Protein AF-A0A3D0MUH5-F1 (afdb_monomer)

Mean predicted aligned error: 4.07 Å

Nearest PDB structures (foldseek):
  3w8n-assembly1_A  TM=5.499E-01  e=1.057E+00  Thermus thermophilus HB8
  4e22-assembly1_A  TM=5.954E-01  e=1.487E+00  Yersinia pseudotuberculosis YPIII
  3tmk-assembly2_C  TM=4.891E-01  e=3.608E+00  Saccharomyces cerevisiae

Sequence (71 aa):
DISFVYLYCAINENHRRDKMRIPENQMKKRVDIVNNELNKELFPSFVKKIDSTNLSDIETLKLILKSNNLI

Structure (mmCIF, N/CA/C/O backbone):
data_AF-A0A3D0MUH5-F1
#
_entry.id   AF-A0A3D0MUH5-F1
#
loop_
_atom_site.group_PDB
_atom_site.id
_atom_site.type_symbol
_atom_site.label_atom_id
_atom_site.label_alt_id
_atom_site.label_comp_id
_atom_site.label_asym_id
_atom_site.label_entity_id
_atom_site.label_seq_id
_atom_site.pdbx_PDB_ins_code
_atom_site.Cartn_x
_atom_site.Cartn_y
_atom_site.Cartn_z
_atom_site.occupancy
_atom_site.B_iso_or_equiv
_atom_site.auth_seq_id
_atom_site.auth_comp_id
_atom_site.auth_asym_id
_atom_site.auth_atom_id
_atom_site.pdbx_PDB_model_num
ATOM 1 N N . ASP A 1 1 ? -3.271 0.561 24.250 1.00 74.19 1 ASP A N 1
ATOM 2 C CA . ASP A 1 1 ? -3.910 -0.153 23.128 1.00 74.19 1 ASP A CA 1
ATOM 3 C C . ASP A 1 1 ? -2.963 -0.335 21.961 1.00 74.19 1 ASP A C 1
ATOM 5 O O . ASP A 1 1 ? -2.163 0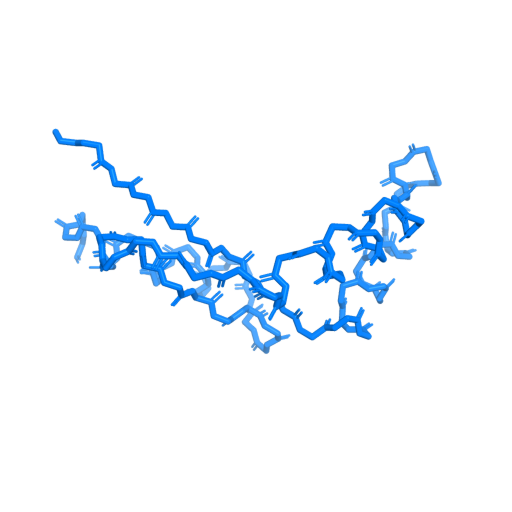.551 21.683 1.00 74.19 1 ASP A O 1
ATOM 9 N N . ILE A 1 2 ? -3.033 -1.496 21.309 1.00 84.06 2 ILE A N 1
ATOM 10 C CA . ILE A 1 2 ? -2.256 -1.819 20.106 1.00 84.06 2 ILE A CA 1
ATOM 11 C C . ILE A 1 2 ? -3.160 -1.599 18.896 1.00 84.06 2 ILE A C 1
ATOM 13 O O . ILE A 1 2 ? -4.303 -2.051 18.889 1.00 84.06 2 ILE A O 1
ATOM 17 N N . SER A 1 3 ? -2.649 -0.914 17.876 1.00 88.12 3 SER A N 1
ATOM 18 C CA . SER A 1 3 ? -3.367 -0.693 16.621 1.00 88.12 3 SER A CA 1
ATOM 19 C C . SER A 1 3 ? -2.637 -1.330 15.448 1.00 88.12 3 SER A C 1
ATOM 21 O O . SER A 1 3 ? -1.412 -1.272 15.366 1.00 88.12 3 SER A O 1
ATOM 23 N N . PHE A 1 4 ? -3.403 -1.903 14.521 1.00 91.69 4 PHE A N 1
ATOM 24 C CA . PHE A 1 4 ? -2.880 -2.570 13.334 1.00 91.69 4 PHE A CA 1
ATOM 25 C C . PHE A 1 4 ? -3.231 -1.763 12.090 1.00 91.69 4 PHE A C 1
ATOM 27 O O . PHE A 1 4 ? -4.405 -1.506 11.813 1.00 91.69 4 PHE A O 1
ATOM 34 N N . VAL A 1 5 ? -2.204 -1.382 11.335 1.00 92.50 5 VAL A N 1
ATOM 35 C CA . VAL A 1 5 ? -2.349 -0.657 10.074 1.00 92.50 5 VAL A CA 1
ATOM 36 C C . VAL A 1 5 ? -1.693 -1.463 8.965 1.00 92.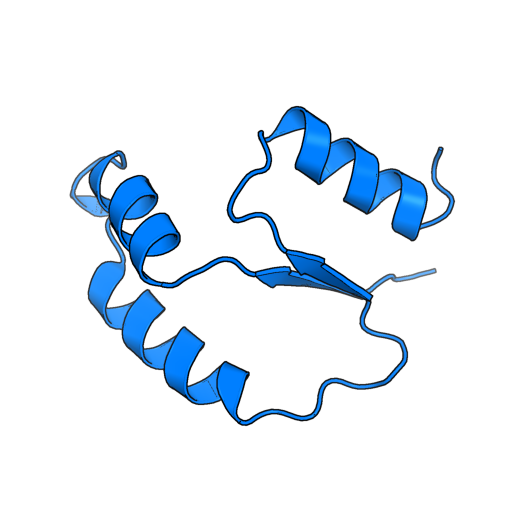50 5 VAL A C 1
ATOM 38 O O . VAL A 1 5 ? -0.506 -1.775 9.036 1.00 92.50 5 VAL A O 1
ATOM 41 N N . TYR A 1 6 ? -2.463 -1.777 7.928 1.00 91.94 6 TYR A N 1
ATOM 42 C CA . TYR A 1 6 ? -1.946 -2.310 6.679 1.00 91.94 6 TYR A CA 1
ATOM 43 C C . TYR A 1 6 ? -1.746 -1.165 5.687 1.00 91.94 6 TYR A C 1
ATOM 45 O O . TYR A 1 6 ? -2.709 -0.622 5.139 1.00 91.94 6 TYR A O 1
ATOM 53 N N . LEU A 1 7 ? -0.484 -0.793 5.481 1.00 92.50 7 LEU A N 1
ATOM 54 C CA . LEU A 1 7 ? -0.089 0.178 4.472 1.00 92.50 7 LEU A CA 1
ATOM 55 C C . LEU A 1 7 ? 0.176 -0.548 3.152 1.00 92.50 7 LEU A C 1
ATOM 57 O O . LEU A 1 7 ? 1.066 -1.396 3.080 1.00 92.50 7 LEU A O 1
ATOM 61 N N . TYR A 1 8 ? -0.578 -0.206 2.114 1.00 91.62 8 TYR A N 1
ATOM 62 C CA . TYR A 1 8 ? -0.427 -0.798 0.787 1.00 91.62 8 TYR A CA 1
ATOM 63 C C . TYR A 1 8 ? -0.287 0.279 -0.286 1.00 91.62 8 TYR A C 1
ATOM 65 O O . TYR A 1 8 ? -0.495 1.466 -0.032 1.00 91.62 8 TYR A O 1
ATOM 73 N N . CYS A 1 9 ? 0.134 -0.129 -1.478 1.00 92.31 9 CYS A N 1
ATOM 74 C CA . CYS A 1 9 ? 0.162 0.716 -2.664 1.00 92.31 9 CYS A CA 1
ATOM 75 C C . CYS A 1 9 ? 0.085 -0.144 -3.930 1.00 92.31 9 CYS A C 1
ATOM 77 O O . CYS A 1 9 ? 0.303 -1.360 -3.890 1.00 92.31 9 CYS A O 1
ATOM 79 N N . ALA A 1 10 ? -0.197 0.493 -5.064 1.00 91.44 10 ALA A N 1
ATOM 80 C CA . ALA A 1 10 ? -0.155 -0.147 -6.368 1.00 91.44 10 ALA A CA 1
ATOM 81 C C . ALA A 1 10 ? 1.225 -0.771 -6.632 1.00 91.44 10 ALA A C 1
ATOM 83 O O . ALA A 1 10 ? 2.264 -0.169 -6.351 1.00 91.44 10 ALA A O 1
ATOM 84 N N . ILE A 1 11 ? 1.246 -1.966 -7.232 1.00 90.69 11 ILE A N 1
ATOM 85 C CA . ILE A 1 11 ? 2.487 -2.723 -7.460 1.00 90.69 11 ILE A CA 1
ATOM 86 C C . ILE A 1 11 ? 3.525 -1.925 -8.263 1.00 90.69 11 ILE A C 1
ATOM 88 O O . ILE A 1 11 ? 4.703 -1.907 -7.912 1.00 90.69 11 ILE A O 1
ATOM 92 N N . ASN A 1 12 ? 3.069 -1.186 -9.277 1.00 92.75 12 ASN A N 1
ATOM 93 C CA . ASN A 1 12 ? 3.924 -0.347 -10.114 1.00 92.75 12 ASN A CA 1
ATOM 94 C C . ASN A 1 12 ? 4.593 0.769 -9.305 1.00 92.75 12 ASN A C 1
ATOM 96 O O . ASN A 1 12 ? 5.770 1.063 -9.510 1.00 92.75 12 ASN A O 1
ATOM 100 N N . GLU A 1 13 ? 3.861 1.361 -8.360 1.00 93.19 13 GLU A N 1
ATOM 101 C CA . GLU A 1 13 ? 4.403 2.397 -7.484 1.00 93.19 13 GLU A CA 1
ATOM 102 C C . GLU A 1 13 ? 5.395 1.806 -6.480 1.00 93.19 13 GLU A C 1
ATOM 104 O O . GLU A 1 13 ? 6.463 2.376 -6.255 1.00 93.19 13 GLU A O 1
ATOM 109 N N . ASN A 1 14 ? 5.103 0.621 -5.936 1.00 92.06 14 ASN A N 1
ATOM 110 C CA . ASN A 1 14 ? 6.043 -0.082 -5.069 1.00 92.06 14 ASN A CA 1
ATOM 111 C C . ASN A 1 14 ? 7.369 -0.365 -5.796 1.00 92.06 14 ASN A C 1
ATOM 113 O O . ASN A 1 14 ? 8.436 -0.030 -5.288 1.00 92.06 14 ASN A O 1
ATOM 117 N N . HIS A 1 15 ? 7.314 -0.880 -7.029 1.00 93.62 15 HIS A N 1
ATOM 118 C CA . HIS A 1 15 ? 8.508 -1.108 -7.854 1.00 93.62 15 HIS A CA 1
ATOM 119 C C . HIS A 1 15 ? 9.259 0.176 -8.184 1.00 93.62 15 HIS A C 1
ATOM 121 O O . HIS A 1 15 ? 10.490 0.172 -8.201 1.00 93.62 15 HIS A O 1
ATOM 127 N N . ARG A 1 16 ? 8.548 1.276 -8.457 1.00 94.00 16 ARG A N 1
ATOM 128 C CA . ARG A 1 16 ? 9.176 2.579 -8.699 1.00 94.00 16 ARG A CA 1
ATOM 129 C C . ARG A 1 16 ? 9.964 3.035 -7.470 1.00 94.00 16 ARG A C 1
ATOM 131 O O . ARG A 1 16 ? 11.120 3.423 -7.620 1.00 94.00 16 ARG A O 1
ATOM 138 N N . ARG A 1 17 ? 9.376 2.941 -6.270 1.00 91.06 17 ARG A N 1
ATOM 139 C CA . ARG A 1 17 ? 10.045 3.279 -5.000 1.00 91.06 17 ARG A CA 1
ATOM 1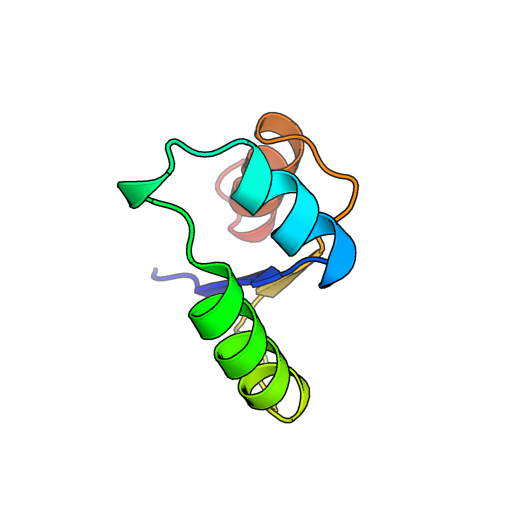40 C C . ARG A 1 17 ? 11.203 2.331 -4.687 1.00 91.06 17 ARG A C 1
ATOM 142 O O . ARG A 1 17 ? 12.233 2.785 -4.202 1.00 91.06 17 ARG A O 1
ATOM 149 N N . ASP A 1 18 ? 11.073 1.043 -4.997 1.00 92.50 18 ASP A N 1
ATOM 150 C CA . ASP A 1 18 ? 12.138 0.054 -4.796 1.00 92.50 18 ASP A CA 1
ATOM 151 C C . ASP A 1 18 ? 13.386 0.395 -5.623 1.00 92.50 18 ASP A C 1
ATOM 153 O O . ASP A 1 18 ? 14.489 0.400 -5.091 1.00 92.50 18 ASP A O 1
ATOM 157 N N . LYS A 1 19 ? 13.212 0.821 -6.881 1.00 93.8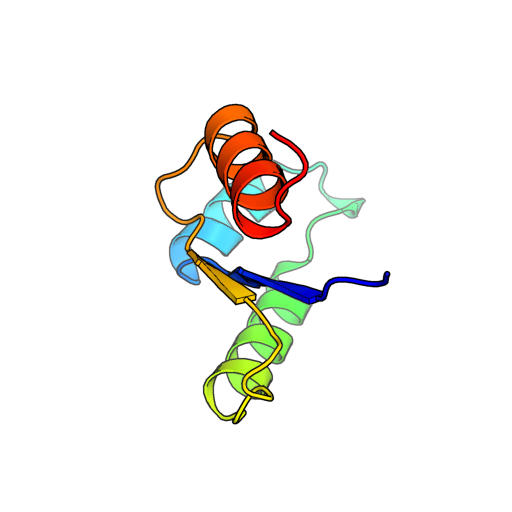8 19 LYS A N 1
ATOM 158 C CA . LYS A 1 19 ? 14.317 1.277 -7.747 1.00 93.88 19 LYS A CA 1
ATOM 159 C C . LYS A 1 19 ? 15.049 2.522 -7.234 1.00 93.88 19 LYS A C 1
ATOM 161 O O . LYS A 1 19 ? 16.169 2.770 -7.667 1.00 93.88 19 LYS A O 1
ATOM 166 N N . MET A 1 20 ? 14.428 3.313 -6.356 1.00 92.75 20 MET A N 1
ATOM 167 C CA . MET A 1 20 ? 15.057 4.488 -5.738 1.00 92.75 20 MET A CA 1
ATOM 168 C C . MET A 1 20 ? 15.923 4.127 -4.522 1.00 92.75 20 MET A C 1
ATOM 170 O O . MET A 1 20 ? 16.639 4.983 -4.008 1.00 92.75 20 MET A O 1
ATOM 174 N N . ARG A 1 21 ? 15.850 2.883 -4.032 1.00 91.88 21 ARG A N 1
ATOM 175 C CA . ARG A 1 21 ? 16.678 2.400 -2.923 1.00 91.88 21 ARG A CA 1
ATOM 176 C C . ARG A 1 21 ? 18.080 2.058 -3.415 1.00 91.88 21 ARG A C 1
ATOM 178 O O . ARG A 1 21 ? 18.272 1.716 -4.585 1.00 91.88 21 ARG A O 1
ATOM 185 N N . ILE A 1 22 ? 19.037 2.067 -2.486 1.00 94.38 22 ILE A N 1
ATOM 186 C CA . ILE A 1 22 ? 20.361 1.485 -2.731 1.00 94.38 22 ILE A CA 1
ATOM 187 C C . ILE A 1 22 ? 20.212 0.017 -3.184 1.00 94.38 22 ILE A C 1
ATOM 189 O O . ILE A 1 22 ? 19.293 -0.654 -2.695 1.00 94.38 22 ILE A O 1
ATOM 193 N N . 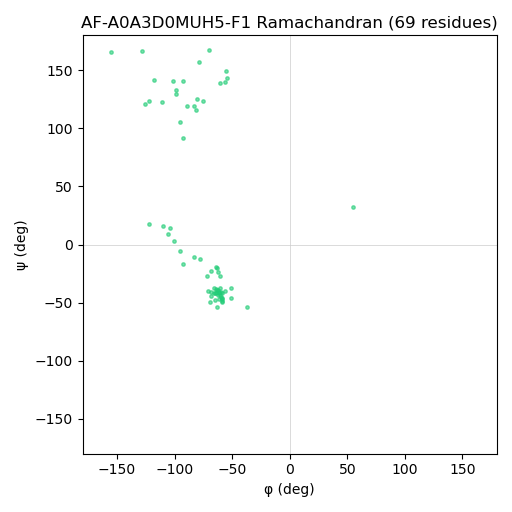PRO A 1 23 ? 21.053 -0.478 -4.112 1.00 92.81 23 PRO A N 1
ATOM 194 C CA . PRO A 1 23 ? 20.886 -1.792 -4.742 1.00 92.81 23 PRO A CA 1
ATOM 195 C C . PRO A 1 23 ? 20.679 -2.952 -3.762 1.00 92.81 23 PRO A C 1
ATOM 197 O O . PRO A 1 23 ? 19.854 -3.829 -4.002 1.00 92.81 23 PRO A O 1
ATOM 200 N N . GLU A 1 24 ? 21.364 -2.925 -2.622 1.00 93.94 24 GLU A N 1
ATOM 201 C CA . GLU A 1 24 ? 21.326 -3.965 -1.590 1.00 93.94 24 GLU A CA 1
ATOM 202 C C . GLU A 1 24 ? 19.964 -4.044 -0.877 1.00 93.94 24 GLU A C 1
ATOM 204 O O . GLU A 1 24 ? 19.594 -5.085 -0.337 1.00 93.94 24 GLU A O 1
ATOM 209 N N . ASN A 1 25 ? 19.192 -2.953 -0.910 1.00 91.56 25 ASN A N 1
ATOM 210 C CA . ASN A 1 25 ? 17.873 -2.832 -0.287 1.00 91.56 25 ASN A CA 1
ATOM 211 C C . ASN A 1 25 ? 16.714 -3.002 -1.282 1.00 91.56 25 ASN A C 1
ATOM 213 O O . ASN A 1 25 ? 15.549 -2.844 -0.896 1.00 91.56 25 ASN A O 1
ATOM 217 N N . GLN A 1 26 ? 17.003 -3.296 -2.552 1.00 92.75 26 GLN A N 1
ATOM 218 C CA . GLN A 1 26 ? 15.973 -3.543 -3.558 1.00 92.75 26 GLN A CA 1
ATOM 219 C C . GLN A 1 26 ? 15.354 -4.928 -3.353 1.00 92.75 26 GLN A C 1
ATOM 221 O O . GLN A 1 26 ? 16.038 -5.950 -3.340 1.00 92.75 26 GLN A O 1
ATOM 226 N N . MET A 1 27 ? 14.036 -4.970 -3.180 1.00 90.44 27 MET A N 1
ATOM 227 C CA . MET A 1 27 ? 13.281 -6.147 -2.751 1.00 90.44 27 MET A CA 1
ATOM 228 C C . MET A 1 27 ? 12.197 -6.559 -3.752 1.00 90.44 27 MET A C 1
ATOM 230 O O . MET A 1 27 ? 11.307 -7.327 -3.386 1.00 90.44 27 MET A O 1
ATOM 234 N N . LYS A 1 28 ? 12.258 -6.104 -5.012 1.00 88.69 28 LYS A N 1
ATOM 235 C CA . LYS A 1 28 ? 11.245 -6.357 -6.056 1.00 88.69 28 LYS A CA 1
ATOM 236 C C . LYS A 1 28 ? 10.623 -7.760 -6.019 1.00 88.69 28 LYS A C 1
ATOM 238 O O . LYS A 1 28 ? 9.406 -7.877 -5.935 1.00 88.69 28 LYS A O 1
ATOM 243 N N . LYS A 1 29 ? 11.436 -8.827 -6.045 1.00 87.69 29 LYS A N 1
ATOM 244 C CA . LYS A 1 29 ? 10.925 -10.217 -6.036 1.00 87.69 29 LYS A CA 1
ATOM 245 C C . LYS A 1 29 ? 10.091 -10.527 -4.789 1.00 87.69 29 LYS A C 1
ATOM 247 O O . LYS A 1 29 ? 9.059 -11.177 -4.887 1.00 87.69 29 LYS A O 1
ATOM 252 N N . ARG A 1 30 ? 10.528 -10.052 -3.620 1.00 85.56 30 ARG A N 1
ATOM 253 C CA . ARG A 1 30 ? 9.811 -10.231 -2.353 1.00 85.56 30 ARG A CA 1
ATOM 254 C C . ARG A 1 30 ? 8.511 -9.430 -2.338 1.00 85.56 30 ARG A C 1
ATOM 256 O O . ARG A 1 30 ? 7.497 -9.945 -1.885 1.00 85.56 30 ARG A O 1
ATOM 263 N N . VAL A 1 31 ? 8.535 -8.204 -2.863 1.00 86.44 31 VAL A N 1
ATOM 264 C CA . VAL A 1 31 ? 7.341 -7.358 -3.017 1.00 86.44 31 VAL A CA 1
ATOM 265 C C . VAL A 1 31 ? 6.303 -8.038 -3.912 1.00 86.44 31 VAL A C 1
ATOM 267 O O . VAL A 1 31 ? 5.132 -8.074 -3.547 1.00 86.44 31 VAL A O 1
ATOM 270 N N . ASP A 1 32 ? 6.729 -8.606 -5.043 1.00 88.88 32 ASP A N 1
ATOM 271 C CA . ASP A 1 32 ? 5.853 -9.321 -5.982 1.00 88.88 32 ASP A CA 1
ATOM 272 C C . ASP A 1 32 ? 5.134 -10.502 -5.304 1.00 88.88 32 ASP A C 1
ATOM 274 O O . ASP A 1 32 ? 3.917 -10.646 -5.433 1.00 88.88 32 ASP A O 1
ATOM 278 N N . ILE A 1 33 ? 5.875 -11.311 -4.536 1.00 86.38 33 ILE A N 1
ATOM 279 C CA . ILE A 1 33 ? 5.331 -12.460 -3.793 1.00 86.38 33 ILE A CA 1
ATOM 280 C C . ILE A 1 33 ? 4.324 -11.993 -2.736 1.00 86.38 33 ILE A C 1
ATOM 282 O O . ILE A 1 33 ? 3.174 -12.428 -2.751 1.00 86.38 33 ILE A O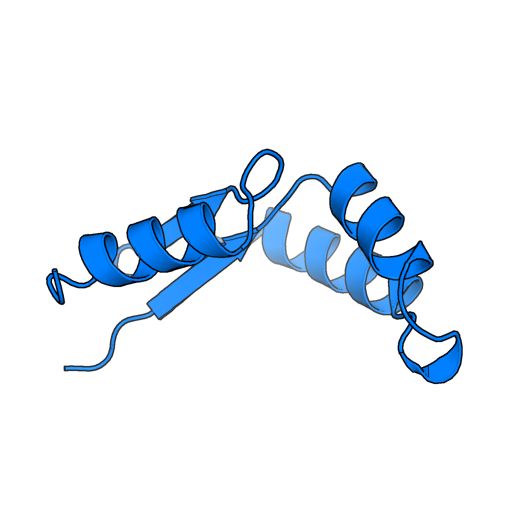 1
ATOM 286 N N . VAL A 1 34 ? 4.726 -11.058 -1.870 1.00 85.12 34 VAL A N 1
ATOM 287 C CA . VAL A 1 34 ? 3.885 -10.568 -0.766 1.00 85.12 34 VAL A CA 1
ATOM 288 C C . VAL A 1 34 ? 2.603 -9.916 -1.285 1.00 85.12 34 VAL A C 1
ATOM 290 O O . VAL A 1 34 ? 1.537 -10.135 -0.723 1.00 85.12 34 VAL A O 1
ATOM 293 N N . ASN A 1 35 ? 2.668 -9.137 -2.368 1.00 84.06 35 ASN A N 1
ATOM 294 C CA . ASN A 1 35 ? 1.477 -8.505 -2.935 1.00 84.06 35 ASN A CA 1
ATOM 295 C C . ASN A 1 35 ? 0.482 -9.557 -3.468 1.00 84.06 35 ASN A C 1
ATOM 297 O O . ASN A 1 35 ? -0.716 -9.469 -3.213 1.00 84.06 35 ASN A O 1
ATOM 301 N N . ASN A 1 36 ? 0.970 -10.602 -4.144 1.00 84.12 36 ASN A N 1
ATOM 302 C CA . ASN A 1 36 ? 0.118 -11.692 -4.633 1.00 84.12 36 ASN A CA 1
ATOM 303 C C . ASN A 1 36 ? -0.547 -12.490 -3.495 1.00 84.12 36 ASN A C 1
ATOM 305 O O . ASN A 1 36 ? -1.703 -12.891 -3.625 1.00 84.12 36 ASN A O 1
ATOM 309 N N . GLU A 1 37 ? 0.169 -12.716 -2.392 1.00 85.25 37 GLU A N 1
ATOM 310 C CA . GLU A 1 37 ? -0.375 -13.386 -1.205 1.00 85.25 37 GLU A CA 1
ATOM 311 C C . GLU A 1 37 ? -1.419 -12.511 -0.498 1.00 85.25 37 GLU A C 1
ATOM 313 O O . GLU A 1 37 ? -2.544 -12.952 -0.269 1.00 85.25 37 GLU A O 1
ATOM 318 N N . LEU A 1 38 ? -1.098 -11.242 -0.231 1.00 84.06 38 LEU A N 1
ATOM 319 C CA . LEU A 1 38 ? -1.970 -10.342 0.530 1.00 84.06 38 LEU A CA 1
ATOM 320 C C . LEU A 1 38 ? -3.219 -9.885 -0.235 1.00 84.06 38 LEU A C 1
ATOM 322 O O . LEU A 1 38 ? -4.240 -9.615 0.393 1.00 84.06 38 LEU A O 1
ATOM 326 N N . ASN A 1 39 ? -3.190 -9.829 -1.571 1.00 76.69 39 ASN A N 1
ATOM 327 C CA . ASN A 1 39 ? -4.378 -9.483 -2.367 1.00 76.69 39 ASN A CA 1
ATOM 328 C C . ASN A 1 39 ? -5.515 -10.501 -2.241 1.00 76.69 39 ASN A C 1
ATOM 330 O O . ASN A 1 39 ? -6.658 -10.188 -2.569 1.00 76.69 39 ASN A O 1
ATOM 334 N N . LYS A 1 40 ? -5.207 -11.722 -1.801 1.00 76.44 40 LYS A N 1
ATOM 335 C CA . LYS A 1 40 ? -6.190 -12.794 -1.627 1.00 76.44 40 LYS A CA 1
ATOM 336 C C . LYS A 1 40 ? -6.710 -12.872 -0.198 1.00 76.44 40 LYS A C 1
ATOM 338 O O . LYS A 1 40 ? -7.618 -13.657 0.057 1.00 76.44 40 LYS A O 1
ATOM 343 N N . GLU A 1 41 ? -6.153 -12.074 0.712 1.00 79.62 41 GLU A N 1
ATOM 344 C CA . GLU A 1 41 ? -6.419 -12.213 2.133 1.00 79.62 41 GLU A CA 1
ATOM 345 C C . GLU A 1 41 ? -7.558 -11.345 2.662 1.00 79.62 41 GLU A C 1
ATOM 347 O O . GLU A 1 41 ? -7.714 -10.157 2.349 1.00 79.62 41 GLU A O 1
ATOM 352 N N . LEU A 1 42 ? -8.328 -11.953 3.563 1.00 83.38 42 LEU A N 1
ATOM 353 C CA . LEU A 1 42 ? -9.375 -11.282 4.318 1.00 83.38 42 LEU A CA 1
ATOM 354 C C . LEU A 1 42 ? -8.791 -10.786 5.637 1.00 83.38 42 LEU A C 1
ATOM 356 O O . LEU A 1 42 ? -8.781 -11.474 6.654 1.00 83.38 42 LEU A O 1
ATOM 360 N N . PHE A 1 43 ? -8.311 -9.546 5.619 1.00 89.00 43 PHE A N 1
ATOM 361 C CA . PHE A 1 43 ? -7.846 -8.893 6.839 1.00 89.00 43 PHE A CA 1
ATOM 362 C C . PHE A 1 43 ? -8.976 -8.774 7.879 1.00 89.00 43 PHE A C 1
ATOM 364 O O . PHE A 1 43 ? -10.094 -8.392 7.513 1.00 89.00 43 PHE A O 1
ATOM 371 N N . PRO A 1 44 ? -8.684 -9.007 9.174 1.00 92.12 44 PRO A N 1
ATOM 372 C CA . PRO A 1 44 ? -9.633 -8.754 10.251 1.00 92.12 44 PRO A CA 1
ATOM 373 C C . PRO A 1 44 ? -10.152 -7.311 10.248 1.00 92.12 44 PRO A C 1
ATOM 375 O O . PRO A 1 44 ? -9.425 -6.381 9.899 1.00 92.12 44 PRO A O 1
ATOM 378 N N . SER A 1 45 ? -11.389 -7.103 10.708 1.00 90.81 45 SER A N 1
ATOM 379 C CA . SER A 1 45 ? -12.066 -5.793 10.681 1.00 90.81 45 SER A CA 1
ATOM 380 C C . SER A 1 45 ? -11.372 -4.702 11.502 1.00 90.81 45 SER A C 1
ATOM 382 O O . SER A 1 45 ? -11.544 -3.519 11.221 1.00 90.81 45 SER A O 1
ATOM 384 N N . PHE A 1 46 ? -10.571 -5.081 12.500 1.00 90.75 46 PHE A N 1
ATOM 385 C CA . PHE A 1 46 ? -9.793 -4.139 13.305 1.00 90.75 46 PHE A CA 1
ATOM 386 C C . PHE A 1 46 ? -8.525 -3.632 12.596 1.00 90.75 46 PHE A C 1
ATOM 388 O O . PHE A 1 46 ? -7.905 -2.680 13.074 1.00 90.75 46 PHE A O 1
ATOM 395 N N . VAL A 1 47 ? -8.115 -4.249 11.479 1.00 92.06 47 VAL A N 1
ATOM 396 C CA . VAL A 1 47 ? -6.951 -3.812 10.701 1.00 92.06 47 VAL A CA 1
ATOM 397 C C . VAL A 1 47 ? -7.358 -2.662 9.791 1.00 92.06 47 VAL A C 1
ATOM 399 O O . VAL A 1 47 ? -8.137 -2.823 8.850 1.00 92.06 47 VAL A O 1
ATOM 402 N N . LYS A 1 48 ? -6.780 -1.489 10.038 1.00 92.12 48 LYS A N 1
ATOM 403 C CA . LYS A 1 48 ? -7.029 -0.295 9.227 1.00 92.12 48 LYS A CA 1
ATOM 404 C C . LYS A 1 48 ? -6.181 -0.368 7.968 1.00 92.12 48 LYS A C 1
ATOM 406 O O . LYS A 1 48 ? -4.967 -0.528 8.046 1.00 92.12 48 LYS A O 1
ATOM 411 N N . LYS A 1 49 ? -6.811 -0.252 6.804 1.00 91.88 49 LYS A N 1
ATOM 412 C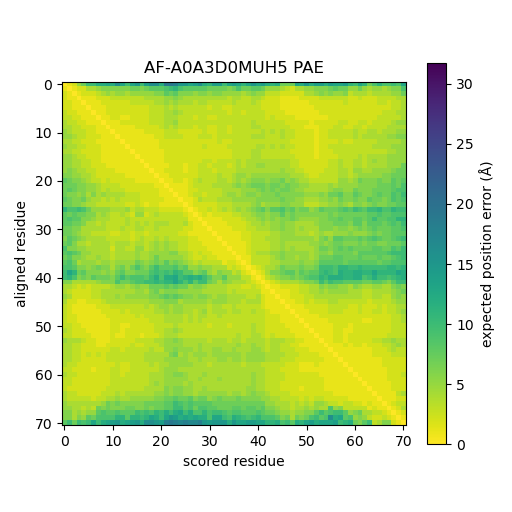 CA . LYS A 1 49 ? -6.124 -0.300 5.510 1.00 91.88 49 LYS A CA 1
ATOM 413 C C . LYS A 1 49 ? -5.904 1.120 4.997 1.00 91.88 49 LYS A C 1
ATOM 415 O O . LYS A 1 49 ? -6.855 1.896 4.952 1.00 91.88 49 LYS A O 1
ATOM 420 N N . ILE A 1 50 ? -4.677 1.449 4.603 1.00 93.94 50 ILE A N 1
ATOM 421 C CA . ILE A 1 50 ? -4.313 2.760 4.049 1.00 93.94 50 ILE A CA 1
ATOM 422 C C . ILE A 1 50 ? -3.625 2.551 2.700 1.00 93.94 50 ILE A C 1
ATOM 424 O O . ILE A 1 50 ? -2.586 1.894 2.635 1.00 93.94 50 ILE A O 1
ATOM 428 N N . ASP A 1 51 ? -4.197 3.131 1.643 1.00 94.44 51 ASP A N 1
ATOM 429 C CA . ASP A 1 51 ? -3.547 3.218 0.334 1.00 94.44 51 ASP A CA 1
ATOM 430 C C . ASP A 1 51 ? -2.592 4.417 0.314 1.00 94.44 51 ASP A C 1
ATOM 432 O O . ASP A 1 51 ? -3.003 5.563 0.483 1.00 94.44 51 ASP A O 1
ATOM 436 N N . SER A 1 52 ? -1.311 4.141 0.105 1.00 95.75 52 SER A N 1
ATOM 437 C CA . SER A 1 52 ? -0.226 5.123 0.055 1.00 95.75 52 SER A CA 1
ATOM 438 C C . SER A 1 52 ? 0.291 5.400 -1.352 1.00 95.75 52 SER A C 1
ATOM 440 O O . SER A 1 52 ? 1.311 6.077 -1.503 1.00 95.75 52 SER A O 1
ATOM 442 N N . THR A 1 53 ? -0.389 4.890 -2.386 1.00 95.38 53 THR A N 1
ATOM 443 C CA . THR A 1 53 ? 0.044 5.004 -3.789 1.00 95.38 53 THR A CA 1
ATOM 444 C C . THR A 1 53 ? 0.373 6.445 -4.168 1.00 95.38 53 THR A C 1
ATOM 446 O O . THR A 1 53 ? 1.441 6.704 -4.713 1.00 95.38 53 THR A O 1
ATOM 449 N N . ASN A 1 54 ? -0.500 7.386 -3.801 1.00 95.75 54 ASN A N 1
ATOM 450 C CA . ASN A 1 54 ? -0.369 8.803 -4.154 1.00 95.75 54 ASN A CA 1
ATOM 451 C C . ASN A 1 54 ? -0.038 9.701 -2.955 1.00 95.75 54 ASN A C 1
ATOM 453 O O . ASN A 1 54 ? -0.225 10.910 -3.034 1.00 95.75 54 ASN A O 1
ATOM 457 N N . LEU A 1 55 ? 0.404 9.117 -1.839 1.00 95.31 55 LEU A N 1
ATOM 458 C CA . LEU A 1 55 ? 0.704 9.861 -0.619 1.00 95.31 55 LEU A CA 1
ATOM 459 C C . LEU A 1 55 ? 2.207 10.063 -0.462 1.00 95.31 55 LEU A C 1
ATOM 461 O O . LEU A 1 55 ? 2.999 9.144 -0.685 1.00 95.31 55 LEU A O 1
ATOM 465 N N . SER A 1 56 ? 2.580 11.251 0.003 1.00 92.69 56 SER A N 1
ATOM 466 C CA . SER A 1 56 ? 3.890 11.503 0.595 1.00 92.69 56 SER A CA 1
ATOM 467 C C . SER A 1 56 ? 4.031 10.815 1.956 1.00 92.69 56 SER A C 1
ATOM 469 O O . SER A 1 56 ? 3.049 10.394 2.583 1.00 92.69 56 SER A O 1
ATOM 471 N N . ASP A 1 57 ? 5.261 10.754 2.463 1.00 91.12 57 ASP A N 1
ATOM 472 C CA . ASP A 1 57 ? 5.549 10.199 3.788 1.00 91.12 57 ASP A CA 1
ATOM 473 C C . ASP A 1 57 ? 4.821 10.976 4.902 1.00 91.12 57 ASP A C 1
ATOM 475 O O . ASP A 1 57 ? 4.287 10.378 5.837 1.00 91.12 57 ASP A O 1
ATOM 479 N N . ILE A 1 58 ? 4.722 12.307 4.775 1.00 95.81 58 ILE A N 1
ATOM 480 C CA . ILE A 1 58 ? 4.039 13.173 5.751 1.00 95.81 58 ILE A CA 1
ATOM 481 C C . ILE A 1 58 ? 2.526 12.929 5.737 1.00 95.81 58 ILE A C 1
ATOM 483 O O . ILE A 1 58 ? 1.905 12.837 6.797 1.00 95.81 58 ILE A O 1
ATOM 487 N N . GLU A 1 59 ? 1.913 12.822 4.557 1.00 96.56 59 GLU A N 1
ATOM 488 C CA . GLU A 1 59 ? 0.478 12.531 4.436 1.00 96.56 59 GLU A CA 1
ATOM 489 C C . GLU A 1 59 ? 0.151 11.137 4.971 1.00 96.56 59 GLU A C 1
ATOM 491 O O . GLU A 1 59 ? -0.808 10.968 5.726 1.00 96.56 59 GLU A O 1
ATOM 496 N N . THR A 1 60 ? 1.002 10.161 4.653 1.00 94.88 60 THR A N 1
ATOM 497 C CA . THR A 1 60 ? 0.890 8.792 5.159 1.00 94.88 60 THR A CA 1
ATOM 498 C C . THR A 1 60 ? 0.946 8.766 6.686 1.00 94.88 60 THR A C 1
ATOM 500 O O . THR A 1 60 ? 0.073 8.178 7.328 1.00 94.88 60 THR A O 1
ATOM 503 N N . LEU A 1 61 ? 1.920 9.455 7.289 1.00 94.56 61 LEU A N 1
ATOM 504 C CA . LEU A 1 61 ? 2.061 9.526 8.742 1.00 94.56 61 LEU A CA 1
ATOM 505 C C . LEU A 1 61 ? 0.846 10.188 9.404 1.00 94.56 61 LEU A C 1
ATOM 507 O O . LEU A 1 61 ? 0.333 9.673 10.397 1.00 94.56 61 LEU A O 1
ATOM 511 N N . LYS A 1 62 ? 0.338 11.290 8.838 1.00 95.12 62 LYS A N 1
ATOM 512 C CA . LYS A 1 62 ? -0.873 11.957 9.344 1.00 95.12 62 LYS A CA 1
ATOM 513 C C . LYS A 1 62 ? -2.080 11.022 9.341 1.00 95.12 62 LYS A C 1
ATOM 515 O O . LYS A 1 62 ? -2.827 11.003 10.318 1.00 95.12 62 LYS A O 1
ATOM 520 N N . LEU A 1 63 ? -2.262 10.226 8.285 1.00 94.06 63 LEU A N 1
ATOM 521 C CA . LEU A 1 63 ? -3.343 9.241 8.232 1.00 94.06 63 LEU A CA 1
ATOM 522 C C . LEU A 1 63 ? -3.164 8.136 9.271 1.00 94.06 63 LEU A C 1
ATOM 524 O O . LEU A 1 63 ? -4.140 7.781 9.924 1.00 94.06 63 LEU A O 1
ATOM 528 N N . ILE A 1 64 ? -1.945 7.631 9.475 1.00 92.94 64 ILE A N 1
ATOM 529 C CA . ILE A 1 64 ? -1.669 6.634 10.518 1.00 92.94 64 ILE A CA 1
ATOM 53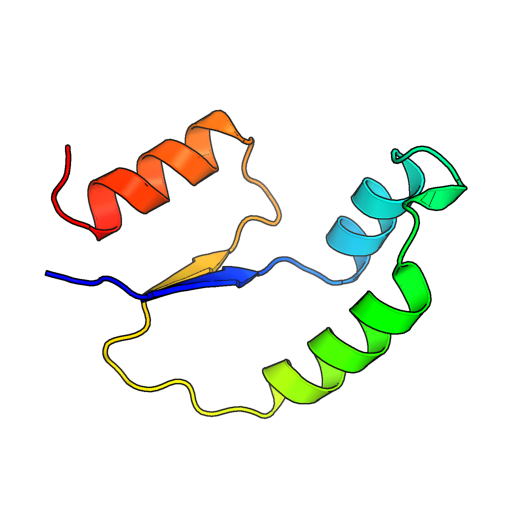0 C C . ILE A 1 64 ? -2.044 7.194 11.894 1.00 92.94 64 ILE A C 1
ATOM 532 O O . ILE A 1 64 ? -2.789 6.546 12.627 1.00 92.94 64 ILE A O 1
ATOM 536 N N . LEU A 1 65 ? -1.594 8.401 12.236 1.00 91.81 65 LEU A N 1
ATOM 537 C CA . LEU A 1 65 ? -1.863 9.006 13.544 1.00 91.81 65 LEU A CA 1
ATOM 538 C C . LEU A 1 65 ? -3.359 9.280 13.753 1.00 91.81 65 LEU A C 1
ATOM 540 O O . LEU A 1 65 ? -3.917 8.851 14.765 1.00 91.81 65 LEU A O 1
ATOM 544 N N . LYS A 1 66 ? -4.026 9.887 12.762 1.00 89.56 66 LYS A N 1
ATOM 545 C CA . LYS A 1 66 ? -5.476 10.137 12.791 1.00 89.56 66 LYS A CA 1
ATOM 546 C C . LYS A 1 66 ? -6.265 8.839 12.903 1.00 89.56 66 LYS A C 1
ATOM 548 O O . LYS A 1 66 ? -7.205 8.740 13.684 1.00 89.56 66 LYS A O 1
ATOM 553 N N . SER A 1 67 ? -5.874 7.817 12.141 1.00 85.62 67 SER A N 1
ATOM 554 C CA . SER A 1 67 ? -6.553 6.524 12.164 1.00 85.62 67 SER A CA 1
ATOM 555 C C . SER A 1 67 ? -6.509 5.895 13.553 1.00 85.62 67 SER A C 1
ATOM 557 O O . SER A 1 67 ? -7.426 5.163 13.891 1.00 85.62 67 SER A O 1
ATOM 559 N N . ASN A 1 68 ? -5.505 6.213 14.374 1.00 84.81 68 ASN A N 1
ATOM 560 C CA . ASN A 1 68 ? -5.295 5.661 15.711 1.00 84.81 68 ASN A CA 1
ATOM 561 C C . ASN A 1 68 ? -5.680 6.612 16.851 1.00 84.81 68 ASN A C 1
ATOM 563 O O . ASN A 1 68 ? -5.332 6.333 17.994 1.00 84.81 68 ASN A O 1
ATOM 567 N N . ASN A 1 69 ? -6.419 7.690 16.558 1.00 84.56 69 ASN A N 1
ATOM 568 C CA . ASN A 1 69 ? -6.852 8.697 17.535 1.00 84.56 69 ASN A CA 1
ATOM 569 C C . ASN A 1 69 ? -5.684 9.305 18.334 1.00 84.56 69 ASN A C 1
ATOM 571 O O . ASN A 1 69 ? -5.830 9.622 19.512 1.00 84.56 69 ASN A O 1
ATOM 575 N N . LEU A 1 70 ? -4.509 9.417 17.707 1.00 77.19 70 LEU A N 1
ATOM 576 C CA . LEU A 1 70 ? -3.316 9.997 18.332 1.00 77.19 70 LEU A CA 1
ATOM 577 C C . LEU A 1 70 ? -3.182 11.501 18.060 1.00 77.19 70 LEU A C 1
ATOM 579 O O . LEU A 1 70 ? -2.425 12.165 18.763 1.00 77.19 70 LEU A O 1
ATOM 583 N N . ILE A 1 71 ? -3.904 12.010 17.054 1.00 71.88 71 ILE A N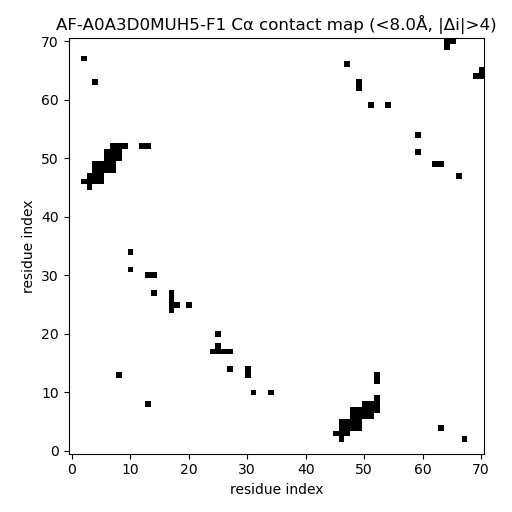 1
ATOM 584 C CA . ILE A 1 71 ? -4.098 13.427 16.703 1.00 71.88 71 ILE A CA 1
ATOM 585 C C . ILE A 1 71 ? -5.477 13.627 16.072 1.00 71.88 71 ILE A C 1
ATOM 587 O O . ILE A 1 71 ? -6.018 12.632 15.528 1.00 71.88 71 ILE A O 1
#

Radius of gyration: 13.62 Å; Cα contacts (8 Å, |Δi|>4): 49; chains: 1; bounding box: 33×27×33 Å

Solvent-accessible surface area (backbone atoms only — not comparable to full-atom values): 4448 Å² total; per-residue (Å²): 137,89,83,51,73,48,78,44,58,50,67,70,53,50,50,55,56,33,71,73,42,61,79,92,70,48,47,61,72,60,53,56,51,52,50,64,57,54,76,74,56,85,74,58,90,79,49,45,76,43,81,42,63,90,49,53,73,67,57,46,50,51,50,55,35,43,76,66,71,73,94

pLDDT: mean 89.71, std 5.44, range [71.88, 96.56]

Secondary structure (DSSP, 8-state):
----EEEE--HHHHHHHHHTS-GGG--HHHHHHHHHHHTT----TTSEEEE-TT--HHHHHHHHHHHTT--

Foldseek 3Di:
DDAAEAEDEDLVLVQVVLVVDDPVSRDNVVSVVVCVVVVPDDDDPRYHYDYCHPPDPVRVVVCVCVVVVVD